Protein AF-A0A495LPK8-F1 (afdb_monomer)

pLDDT: mean 74.87, std 13.53, range [41.53, 97.12]

Structure (mmCIF, N/CA/C/O backbone):
data_AF-A0A495LPK8-F1
#
_entry.id   AF-A0A495LPK8-F1
#
loop_
_atom_site.group_PDB
_atom_site.id
_atom_site.type_symbol
_atom_site.label_atom_id
_atom_site.label_alt_id
_atom_site.label_comp_id
_atom_site.label_asym_id
_atom_site.label_entity_id
_atom_site.label_seq_id
_atom_site.pdbx_PDB_ins_code
_atom_site.Cartn_x
_atom_site.Cartn_y
_atom_site.Cartn_z
_atom_site.occupancy
_atom_site.B_iso_or_equiv
_atom_site.auth_seq_id
_atom_site.auth_comp_id
_atom_site.auth_asym_id
_atom_site.auth_atom_id
_atom_site.pdbx_PDB_model_num
ATOM 1 N N . MET A 1 1 ? -33.749 -5.625 -3.857 1.00 41.53 1 MET A N 1
ATOM 2 C CA . MET A 1 1 ? -32.352 -5.671 -3.377 1.00 41.53 1 MET A CA 1
ATOM 3 C C . MET A 1 1 ? -32.006 -4.279 -2.868 1.00 41.53 1 MET A C 1
ATOM 5 O O . MET A 1 1 ? -32.065 -3.348 -3.659 1.00 41.53 1 MET A O 1
ATOM 9 N N . LYS A 1 2 ? -31.785 -4.096 -1.559 1.00 51.50 2 LYS A N 1
ATOM 10 C CA . LYS A 1 2 ? -31.342 -2.802 -1.012 1.00 51.50 2 LYS A CA 1
ATOM 11 C C . LYS A 1 2 ? -29.838 -2.699 -1.234 1.00 51.50 2 LYS A C 1
ATOM 13 O O . LYS A 1 2 ? -29.091 -3.514 -0.704 1.00 51.50 2 LYS A O 1
ATOM 18 N N . ILE A 1 3 ? -29.419 -1.762 -2.074 1.00 64.75 3 ILE A N 1
ATOM 19 C CA . ILE A 1 3 ? -28.005 -1.461 -2.285 1.00 64.75 3 ILE A CA 1
ATOM 20 C C . ILE A 1 3 ? -27.663 -0.375 -1.272 1.00 64.75 3 ILE A C 1
ATOM 22 O O . ILE A 1 3 ? -27.947 0.801 -1.487 1.00 64.75 3 ILE A O 1
ATOM 26 N N . GLU A 1 4 ? -27.124 -0.786 -0.130 1.00 67.94 4 GLU A N 1
ATOM 27 C CA . GLU A 1 4 ? -26.600 0.150 0.859 1.00 67.94 4 GLU A CA 1
ATOM 28 C C . GLU A 1 4 ? -25.308 0.750 0.288 1.00 67.94 4 GLU A C 1
ATOM 30 O O . GLU A 1 4 ? -24.326 0.045 0.039 1.00 67.94 4 GLU A O 1
ATOM 35 N N . SER A 1 5 ? -25.329 2.053 0.003 1.00 64.19 5 SER A N 1
ATOM 36 C CA . SER A 1 5 ? -24.228 2.755 -0.660 1.0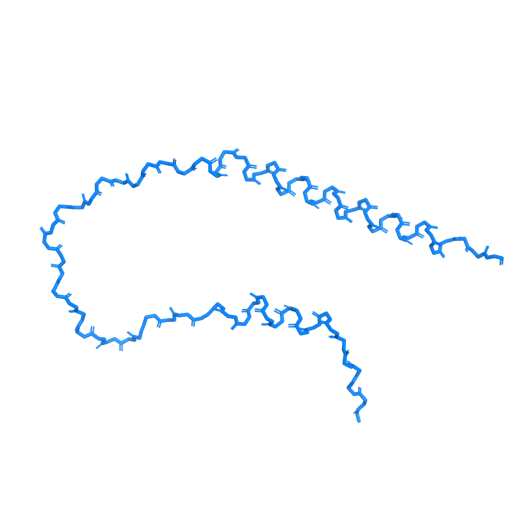0 64.19 5 SER A CA 1
ATOM 37 C C . SER A 1 5 ? -23.077 2.982 0.326 1.00 64.19 5 SER A C 1
ATOM 39 O O . SER A 1 5 ? -22.954 4.035 0.955 1.00 64.19 5 SER A O 1
ATOM 41 N N . ASN A 1 6 ? -22.245 1.957 0.519 1.00 78.94 6 ASN A N 1
ATOM 42 C CA . ASN A 1 6 ? -21.078 2.039 1.386 1.00 78.94 6 ASN A CA 1
ATOM 43 C C . ASN A 1 6 ? -19.909 2.687 0.629 1.00 78.94 6 ASN A C 1
ATOM 45 O O . ASN A 1 6 ? -19.306 2.091 -0.266 1.00 78.94 6 ASN A O 1
ATOM 49 N N . LYS A 1 7 ? -19.569 3.915 1.039 1.00 78.44 7 LYS A N 1
ATOM 50 C CA . LYS A 1 7 ? -18.473 4.735 0.492 1.00 78.44 7 LYS A CA 1
ATOM 51 C C . LYS A 1 7 ? -17.126 4.001 0.469 1.00 78.44 7 LYS A C 1
ATOM 53 O O . LYS A 1 7 ? -16.283 4.309 -0.368 1.00 78.44 7 LYS A O 1
ATOM 58 N N . PHE A 1 8 ? -16.940 3.009 1.340 1.00 80.94 8 PHE A N 1
ATOM 59 C CA . PHE A 1 8 ? -15.745 2.170 1.368 1.00 80.94 8 PHE A CA 1
ATOM 60 C C . PHE A 1 8 ? -15.552 1.359 0.078 1.00 80.94 8 PHE A C 1
ATOM 62 O O . PHE A 1 8 ? -14.438 1.279 -0.432 1.00 80.94 8 PHE A O 1
ATOM 69 N N . TYR A 1 9 ? -16.626 0.820 -0.508 1.00 83.00 9 TYR A N 1
ATOM 70 C CA . TYR A 1 9 ? -16.523 0.076 -1.768 1.00 83.00 9 TYR A CA 1
ATOM 71 C C . TYR A 1 9 ? -16.169 0.990 -2.945 1.00 83.00 9 TYR A C 1
ATOM 73 O O . TYR A 1 9 ? -15.376 0.603 -3.799 1.00 83.00 9 TYR A O 1
ATOM 81 N N . PHE A 1 10 ? -16.676 2.227 -2.954 1.00 81.75 10 PHE A N 1
ATOM 82 C CA . PHE A 1 10 ? -16.293 3.225 -3.958 1.00 81.75 10 PHE A CA 1
ATOM 83 C C . PHE A 1 10 ? -14.810 3.596 -3.871 1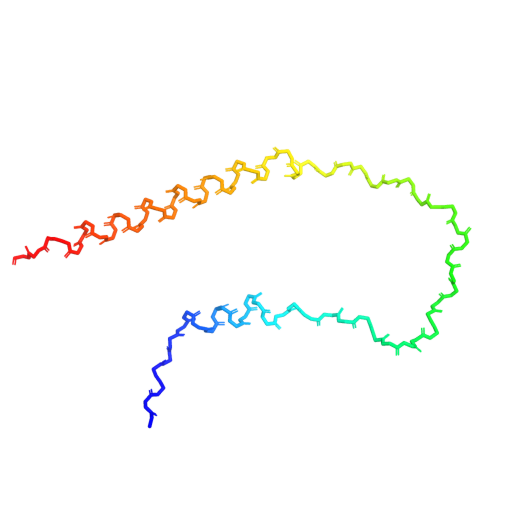.00 81.75 10 PHE A C 1
ATOM 85 O O . PHE A 1 10 ? -14.161 3.737 -4.904 1.00 81.75 10 PHE A O 1
ATOM 92 N N . LEU A 1 11 ? -14.259 3.702 -2.658 1.00 82.12 11 LEU A N 1
ATOM 93 C CA . LEU A 1 11 ? -12.834 3.957 -2.449 1.00 82.12 11 LEU A CA 1
ATOM 94 C C . LEU A 1 11 ? -11.968 2.820 -3.014 1.00 82.12 11 LEU A C 1
ATOM 96 O O . LEU A 1 11 ? -10.995 3.092 -3.710 1.00 82.12 11 LEU A O 1
ATOM 100 N N . ILE A 1 12 ? -12.344 1.559 -2.773 1.00 81.94 12 ILE A N 1
ATOM 101 C CA . ILE A 1 12 ? -11.631 0.389 -3.314 1.00 81.94 12 ILE A CA 1
ATOM 102 C C . ILE A 1 12 ? -11.659 0.398 -4.847 1.00 81.94 12 ILE A C 1
ATOM 104 O O . ILE A 1 12 ? -10.618 0.249 -5.481 1.00 81.94 12 ILE A O 1
ATOM 108 N N . ILE A 1 13 ? -12.830 0.621 -5.450 1.00 79.75 13 ILE A N 1
ATOM 109 C CA . ILE A 1 13 ? -12.967 0.682 -6.912 1.00 79.75 13 ILE A CA 1
ATOM 110 C C . ILE A 1 13 ? -12.140 1.838 -7.491 1.00 79.75 13 ILE A C 1
ATOM 112 O O . ILE A 1 13 ? -11.513 1.669 -8.528 1.00 79.75 13 ILE A O 1
ATOM 116 N N . PHE A 1 14 ? -12.085 2.992 -6.825 1.00 79.25 14 PHE A N 1
ATOM 117 C CA . PHE A 1 14 ? -11.271 4.123 -7.271 1.00 79.25 14 PHE A CA 1
ATOM 118 C C . PHE A 1 14 ? -9.762 3.841 -7.186 1.00 79.25 14 PHE A C 1
ATOM 120 O O . PHE A 1 14 ? -9.037 4.117 -8.137 1.00 79.25 14 PHE A O 1
ATOM 127 N N . LEU A 1 15 ? -9.283 3.265 -6.078 1.00 76.69 15 LEU A N 1
ATOM 128 C CA . LEU A 1 15 ? -7.859 2.963 -5.879 1.00 76.69 15 LEU A CA 1
ATOM 129 C C . LEU A 1 15 ? -7.337 1.891 -6.840 1.00 76.69 15 LEU A C 1
ATOM 131 O O . LEU A 1 15 ? -6.224 2.014 -7.344 1.00 76.69 15 LEU A O 1
ATOM 135 N N . PHE A 1 16 ? -8.126 0.844 -7.085 1.00 72.06 16 PHE A N 1
ATOM 136 C CA . PHE A 1 16 ? -7.686 -0.309 -7.873 1.00 72.06 16 PHE A CA 1
ATOM 137 C C . PHE A 1 16 ? -8.207 -0.307 -9.315 1.00 72.06 16 PHE A C 1
ATOM 139 O O . PHE A 1 16 ? -7.660 -1.011 -10.156 1.00 72.06 16 PHE A O 1
ATOM 146 N N . GLY A 1 17 ? -9.234 0.485 -9.627 1.00 67.06 17 GLY A N 1
ATOM 147 C CA . GLY A 1 17 ? -9.848 0.535 -10.957 1.00 67.06 17 GLY A CA 1
ATOM 148 C C . GLY A 1 17 ? -9.105 1.400 -11.976 1.00 67.06 17 GLY A C 1
ATOM 149 O O . GLY A 1 17 ? -9.384 1.287 -13.162 1.00 67.06 17 GLY A O 1
ATOM 150 N N . ILE A 1 18 ? -8.161 2.247 -11.547 1.00 64.62 18 ILE A N 1
ATOM 151 C CA . ILE A 1 18 ? -7.397 3.138 -12.449 1.00 64.62 18 ILE A CA 1
ATOM 152 C C . ILE A 1 18 ? -6.069 2.491 -12.903 1.00 64.62 18 ILE A C 1
ATOM 154 O O . ILE A 1 18 ? -5.277 3.090 -13.624 1.00 64.62 18 ILE A O 1
ATOM 158 N N . MET A 1 19 ? -5.804 1.240 -12.527 1.00 60.78 19 MET A N 1
ATOM 159 C CA . MET A 1 19 ? -4.589 0.528 -12.929 1.00 60.78 19 MET A CA 1
ATOM 160 C C . MET A 1 19 ? -4.822 -0.261 -14.217 1.00 60.78 19 MET A C 1
ATOM 162 O O . MET A 1 19 ? -4.710 -1.482 -14.217 1.00 60.78 19 MET A O 1
ATOM 166 N N . ASP A 1 20 ? -5.146 0.425 -15.314 1.00 58.91 20 ASP A N 1
ATOM 167 C CA . ASP A 1 20 ? -5.030 -0.215 -16.618 1.00 58.91 20 ASP A CA 1
ATOM 168 C C . ASP A 1 20 ? -4.625 0.749 -17.743 1.00 58.91 20 ASP A C 1
ATOM 170 O O . ASP A 1 20 ? -5.430 1.494 -18.301 1.00 58.91 20 ASP A O 1
ATOM 174 N N . VAL A 1 21 ? -3.329 0.734 -18.059 1.00 60.12 21 VAL A N 1
ATOM 175 C CA . VAL A 1 21 ? -2.759 1.301 -19.286 1.00 60.12 21 VAL A CA 1
ATOM 176 C C . VAL A 1 21 ? -2.021 0.161 -19.981 1.00 60.12 21 VAL A C 1
ATOM 178 O O . VAL A 1 21 ? -0.791 0.093 -19.974 1.00 60.12 21 VAL A O 1
ATOM 181 N N . PHE A 1 22 ? -2.761 -0.794 -20.545 1.00 61.91 22 PHE A N 1
ATOM 182 C CA . PHE A 1 22 ? -2.165 -1.758 -21.465 1.00 61.91 22 PHE A CA 1
ATOM 183 C C . PHE A 1 22 ? -1.605 -1.023 -22.690 1.00 61.91 22 PHE A C 1
ATOM 185 O O . PHE A 1 22 ? -2.317 -0.301 -23.392 1.00 61.91 22 PHE A O 1
ATOM 192 N N . ALA A 1 23 ? -0.321 -1.237 -22.988 1.00 63.28 23 ALA A N 1
ATOM 193 C CA . ALA A 1 23 ? 0.217 -0.931 -24.306 1.00 63.28 23 ALA A CA 1
ATOM 194 C C . ALA A 1 23 ? -0.500 -1.830 -25.327 1.00 63.28 23 ALA A C 1
ATOM 196 O O . ALA A 1 23 ? -0.414 -3.056 -25.246 1.00 63.28 23 ALA A O 1
ATOM 197 N N . GLY A 1 24 ? -1.251 -1.222 -26.249 1.00 60.19 24 GLY A N 1
ATOM 198 C CA . GLY A 1 24 ? -2.041 -1.952 -27.238 1.00 60.19 24 GLY A CA 1
ATOM 199 C C . GLY A 1 24 ? -1.178 -2.917 -28.067 1.00 60.19 24 GLY A C 1
ATOM 200 O O . GLY A 1 24 ? -0.057 -2.562 -28.449 1.00 60.19 24 GLY A O 1
ATOM 201 N N . PRO A 1 25 ? -1.668 -4.132 -28.371 1.00 61.03 25 PRO A N 1
ATOM 202 C CA . PRO A 1 25 ? -0.922 -5.069 -29.193 1.00 61.03 25 PRO A CA 1
ATOM 203 C C . PRO A 1 25 ? -0.851 -4.537 -30.631 1.00 61.03 25 PRO A C 1
ATOM 205 O O . PRO A 1 25 ? -1.873 -4.360 -31.287 1.00 61.03 25 PRO A O 1
ATOM 208 N N . GLY A 1 26 ? 0.364 -4.297 -31.131 1.00 60.16 26 GLY A N 1
ATOM 209 C CA . GLY A 1 26 ? 0.605 -4.140 -32.572 1.00 60.16 26 GLY A CA 1
ATOM 210 C C . GLY A 1 26 ? 0.707 -2.718 -33.133 1.00 60.16 26 GLY A C 1
ATOM 211 O O . GLY A 1 26 ? 0.546 -2.543 -34.337 1.00 60.16 26 GLY A O 1
ATOM 212 N N . GLY A 1 27 ? 1.020 -1.701 -32.329 1.00 55.59 27 GLY A N 1
ATOM 213 C CA . GLY A 1 27 ? 1.435 -0.409 -32.883 1.00 55.59 27 GLY A CA 1
ATOM 214 C C . GLY A 1 27 ? 2.848 -0.496 -33.463 1.00 55.59 27 GLY A C 1
ATOM 215 O O . GLY A 1 27 ? 3.775 -0.875 -32.748 1.00 55.59 27 GLY A O 1
ATOM 216 N N . SER A 1 28 ? 3.040 -0.120 -34.730 1.00 61.81 28 SER A N 1
ATOM 217 C CA . SER A 1 28 ? 4.352 0.242 -35.277 1.00 61.81 28 SER A CA 1
ATOM 218 C C . SER A 1 28 ? 4.874 1.453 -34.498 1.00 61.81 28 SER A C 1
ATOM 220 O O . SER A 1 28 ? 4.641 2.602 -34.875 1.00 61.81 28 SER A O 1
ATOM 222 N N . GLY A 1 29 ? 5.470 1.188 -33.336 1.00 62.19 29 GLY A N 1
ATOM 223 C CA . GLY A 1 29 ? 6.006 2.209 -32.451 1.00 62.19 29 GLY A CA 1
ATOM 224 C C . GLY A 1 29 ? 7.073 3.047 -33.160 1.00 62.19 29 GLY A C 1
ATOM 225 O O . GLY A 1 29 ? 7.614 2.620 -34.186 1.00 62.19 29 GLY A O 1
ATOM 226 N N . PRO A 1 30 ? 7.384 4.245 -32.636 1.00 64.31 30 PRO A N 1
ATOM 227 C CA . PRO A 1 30 ? 8.467 5.066 -33.164 1.00 64.31 30 PRO A CA 1
ATOM 228 C C . PRO A 1 30 ? 9.759 4.237 -33.273 1.00 64.31 30 PRO A C 1
ATOM 230 O O . PRO A 1 30 ? 9.951 3.314 -32.473 1.00 64.31 30 PRO A O 1
ATOM 233 N N . PRO A 1 31 ? 10.624 4.523 -34.267 1.00 64.75 31 PRO A N 1
ATOM 234 C CA . PRO A 1 31 ? 11.809 3.720 -34.545 1.00 64.75 31 PRO A CA 1
ATOM 235 C C . PRO A 1 31 ? 12.591 3.449 -33.260 1.00 64.75 31 PRO A C 1
ATOM 237 O O . PRO A 1 31 ? 12.779 4.354 -32.443 1.00 64.75 31 PRO A O 1
ATOM 240 N N . ALA A 1 32 ? 13.009 2.192 -33.081 1.00 64.25 32 ALA A N 1
ATOM 241 C CA . ALA A 1 32 ? 13.742 1.758 -31.900 1.00 64.25 32 ALA A CA 1
ATOM 242 C C . ALA A 1 32 ? 14.912 2.726 -31.650 1.00 64.25 32 ALA A C 1
ATOM 244 O O . ALA A 1 32 ? 15.728 2.916 -32.559 1.00 64.25 32 ALA A O 1
ATOM 245 N N . PRO A 1 33 ? 15.008 3.363 -30.467 1.00 62.41 33 PRO A N 1
ATOM 246 C CA . PRO A 1 33 ? 16.099 4.278 -30.185 1.00 62.41 33 PRO A CA 1
ATOM 247 C C . PRO A 1 33 ? 17.424 3.521 -30.315 1.00 62.41 33 PRO A C 1
ATOM 249 O O . PRO A 1 33 ? 17.745 2.668 -29.494 1.00 62.41 33 PRO A O 1
ATOM 252 N N . THR A 1 34 ? 18.225 3.844 -31.329 1.00 63.53 34 THR A N 1
ATOM 253 C CA . THR A 1 34 ? 19.611 3.364 -31.479 1.00 63.53 34 THR A CA 1
ATOM 254 C C . THR A 1 34 ? 20.575 4.050 -30.503 1.00 63.53 34 THR A C 1
ATOM 256 O O . THR A 1 34 ? 21.794 3.924 -30.613 1.00 63.53 34 THR A O 1
ATOM 259 N N . ALA A 1 35 ? 20.052 4.766 -29.508 1.00 61.03 35 ALA A N 1
ATOM 260 C CA . ALA A 1 35 ? 20.846 5.363 -28.456 1.00 61.03 35 ALA A CA 1
ATOM 261 C C . ALA A 1 35 ? 21.271 4.277 -27.463 1.00 61.03 35 ALA A C 1
ATOM 263 O O . ALA A 1 35 ? 20.434 3.570 -26.903 1.00 61.03 35 ALA A O 1
ATOM 264 N N . LYS A 1 36 ? 22.591 4.163 -27.257 1.00 65.19 36 LYS A N 1
ATOM 265 C CA . LYS A 1 36 ? 23.229 3.445 -26.144 1.00 65.19 36 LYS A CA 1
ATOM 266 C C . LYS A 1 36 ? 22.305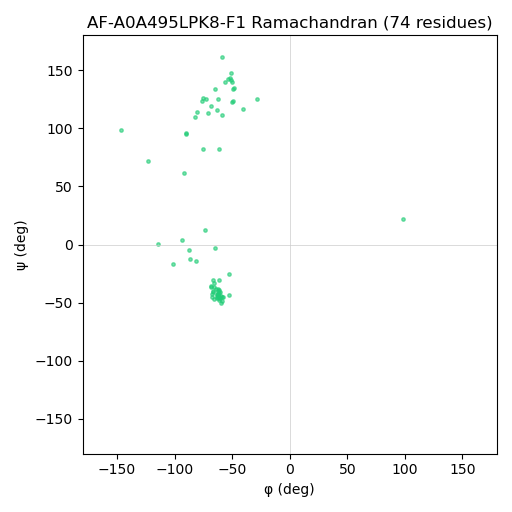 3.447 -24.927 1.00 65.19 36 LYS A C 1
ATOM 268 O O . LYS A 1 36 ? 21.889 4.526 -24.506 1.00 65.19 36 LYS A O 1
ATOM 273 N N . LYS A 1 37 ? 22.000 2.256 -24.390 1.00 66.38 37 LYS A N 1
ATOM 274 C CA . LYS A 1 37 ? 21.201 2.084 -23.170 1.00 66.38 37 LYS A CA 1
ATOM 275 C C . LYS A 1 37 ? 21.628 3.169 -22.170 1.00 66.38 37 LYS A C 1
ATOM 277 O O . LYS A 1 37 ? 22.814 3.185 -21.822 1.00 66.38 37 LYS A O 1
ATOM 282 N N . PRO A 1 38 ? 20.730 4.093 -21.776 1.00 69.50 38 PRO A N 1
ATOM 283 C CA . PRO A 1 38 ? 21.060 5.087 -20.773 1.00 69.50 38 PRO A CA 1
ATOM 284 C C . PRO A 1 38 ? 21.635 4.364 -19.554 1.00 69.50 38 PRO A C 1
ATOM 286 O O . PRO A 1 38 ? 21.189 3.244 -19.259 1.00 69.50 38 PRO A O 1
ATOM 289 N N . PRO A 1 39 ? 22.635 4.940 -18.869 1.00 75.31 39 PRO A N 1
ATOM 290 C CA . PRO A 1 39 ? 23.091 4.365 -17.615 1.00 75.31 39 PRO A CA 1
ATOM 291 C C . PRO A 1 39 ? 21.869 4.146 -16.710 1.00 75.31 39 PRO A C 1
ATOM 293 O O . PRO A 1 39 ? 20.928 4.948 -16.765 1.00 75.31 39 PRO A O 1
ATOM 296 N N . PRO A 1 40 ? 21.828 3.037 -15.948 1.00 75.88 40 PRO A N 1
ATOM 297 C CA . PRO A 1 40 ? 20.709 2.762 -15.062 1.00 75.88 40 PRO A CA 1
ATOM 298 C C . PRO A 1 40 ? 20.427 3.997 -14.196 1.00 75.88 40 PRO A C 1
ATOM 300 O O . PRO A 1 40 ? 21.380 4.672 -13.786 1.00 75.88 40 PRO A O 1
ATOM 303 N N . PRO A 1 41 ? 19.143 4.329 -13.965 1.00 75.50 41 PRO A N 1
ATOM 304 C CA . PRO A 1 41 ? 18.794 5.460 -13.126 1.00 75.50 41 PRO A CA 1
ATOM 305 C C . PRO A 1 41 ? 19.501 5.317 -11.770 1.00 75.50 41 PRO A C 1
ATOM 307 O O . PRO A 1 41 ? 19.640 4.190 -11.280 1.00 75.50 41 PRO A O 1
ATOM 310 N N . PRO A 1 42 ? 19.974 6.428 -11.177 1.00 75.56 42 PRO A N 1
ATOM 311 C CA . PRO A 1 42 ? 20.511 6.408 -9.825 1.00 75.56 42 PRO A CA 1
ATOM 312 C C . PRO A 1 42 ? 19.524 5.689 -8.907 1.00 75.56 42 PRO A C 1
ATOM 314 O O . PRO A 1 42 ? 18.320 5.940 -9.001 1.00 75.56 42 PRO A O 1
ATOM 317 N N . GLY A 1 43 ? 20.026 4.775 -8.072 1.00 69.44 43 GLY A N 1
ATOM 318 C CA . GLY A 1 43 ? 19.195 4.035 -7.125 1.00 69.44 43 GLY A CA 1
ATOM 319 C C . GLY A 1 43 ? 18.307 5.006 -6.353 1.00 69.44 43 GLY A C 1
ATOM 320 O O . GLY A 1 43 ? 18.794 5.988 -5.790 1.00 69.44 43 GLY A O 1
ATOM 321 N N . LEU A 1 44 ? 16.996 4.781 -6.408 1.00 67.62 44 LEU A N 1
ATOM 322 C CA . LEU A 1 44 ? 16.035 5.636 -5.733 1.00 67.62 44 LEU A CA 1
ATOM 323 C C . LEU A 1 44 ?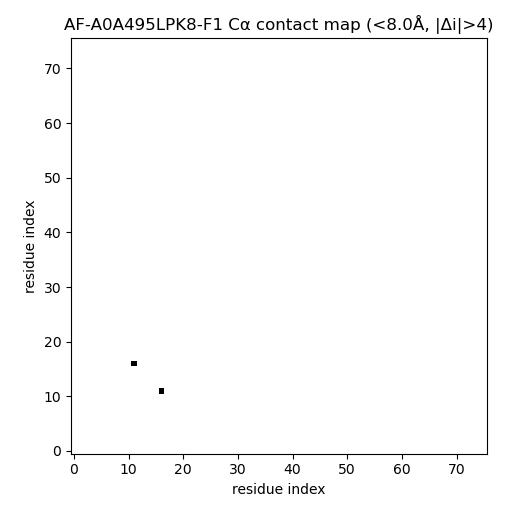 16.101 5.311 -4.239 1.00 67.62 44 LEU A C 1
ATOM 325 O O . LEU A 1 44 ? 15.917 4.165 -3.842 1.00 67.62 44 LEU A O 1
ATOM 329 N N . SER A 1 45 ? 16.317 6.318 -3.398 1.00 66.94 45 SER A N 1
ATOM 330 C CA . SER A 1 45 ? 16.462 6.155 -1.942 1.00 66.94 45 SER A CA 1
ATOM 331 C C . SER A 1 45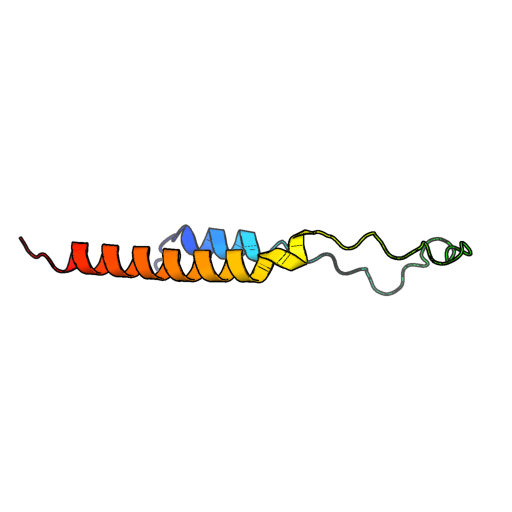 ? 15.196 5.656 -1.225 1.00 66.94 45 SER A C 1
ATOM 333 O O . SER A 1 45 ? 15.216 5.421 -0.020 1.00 66.94 45 SER A O 1
ATOM 335 N N . ILE A 1 46 ? 14.086 5.473 -1.947 1.00 64.88 46 ILE A N 1
ATOM 336 C CA . ILE A 1 46 ? 12.834 4.913 -1.416 1.00 64.88 46 ILE A CA 1
ATOM 337 C C . ILE A 1 46 ? 12.995 3.447 -0.995 1.00 64.88 46 ILE A C 1
ATOM 339 O O . ILE A 1 46 ? 12.362 3.026 -0.023 1.00 64.88 46 ILE A O 1
ATOM 343 N N . ASP A 1 47 ? 13.846 2.682 -1.681 1.00 66.81 47 ASP A N 1
ATOM 344 C CA . ASP A 1 47 ? 13.955 1.242 -1.439 1.00 66.81 47 ASP A CA 1
ATOM 345 C C . ASP A 1 47 ? 14.527 0.935 -0.044 1.00 66.81 47 ASP A C 1
ATOM 347 O O . ASP A 1 47 ? 14.099 -0.032 0.587 1.00 66.81 47 ASP A O 1
ATOM 351 N N . GLU A 1 48 ? 15.393 1.805 0.490 1.00 78.88 48 GLU A N 1
ATOM 352 C CA . GLU A 1 48 ? 16.096 1.612 1.769 1.00 78.88 48 GLU A CA 1
ATOM 353 C C . GLU A 1 48 ? 15.154 1.600 2.985 1.00 78.88 48 GLU A C 1
ATOM 355 O O . GLU A 1 48 ? 15.335 0.811 3.915 1.00 78.88 48 GLU A O 1
ATOM 360 N N . ASN A 1 49 ? 14.104 2.428 2.969 1.00 82.12 49 ASN A N 1
ATOM 361 C CA . ASN A 1 49 ? 13.226 2.635 4.129 1.00 82.12 49 ASN A CA 1
ATOM 362 C C . ASN A 1 49 ? 11.793 2.130 3.910 1.00 82.12 49 ASN A C 1
ATOM 364 O O . ASN A 1 49 ? 10.957 2.223 4.812 1.00 82.12 49 ASN A O 1
ATOM 368 N N . SER A 1 50 ? 11.503 1.565 2.739 1.00 85.19 50 SER A N 1
ATOM 369 C CA . SER A 1 50 ? 10.194 1.008 2.381 1.00 85.19 50 SER A CA 1
ATOM 370 C C . SER A 1 50 ? 9.676 -0.005 3.417 1.00 85.19 50 SER A C 1
ATOM 372 O O . SER A 1 50 ? 8.527 0.076 3.856 1.00 85.19 50 SER A O 1
ATOM 374 N N . VAL A 1 51 ? 10.549 -0.893 3.900 1.00 86.75 51 VAL A N 1
ATOM 375 C CA . VAL A 1 51 ? 10.232 -1.901 4.927 1.00 86.75 51 VAL A CA 1
ATOM 376 C C . VAL A 1 51 ? 9.796 -1.252 6.244 1.00 86.75 51 VAL A C 1
ATOM 378 O O . VAL A 1 51 ? 8.851 -1.714 6.884 1.00 86.75 51 VAL A O 1
ATOM 381 N N . ILE A 1 52 ? 10.436 -0.145 6.631 1.00 90.81 52 ILE A N 1
ATOM 382 C CA . ILE A 1 52 ? 10.114 0.589 7.862 1.00 90.81 52 ILE A CA 1
ATOM 383 C C . ILE A 1 52 ? 8.723 1.224 7.749 1.00 90.81 52 ILE A C 1
ATOM 385 O O . ILE A 1 52 ? 7.926 1.131 8.681 1.00 90.81 52 ILE A O 1
ATOM 389 N N . ILE A 1 53 ? 8.395 1.817 6.599 1.00 90.81 53 ILE A N 1
ATOM 390 C CA . ILE A 1 53 ? 7.080 2.430 6.351 1.00 90.81 53 ILE A CA 1
ATOM 391 C C . ILE A 1 53 ? 5.967 1.377 6.421 1.00 90.81 53 ILE A C 1
ATOM 393 O O . ILE A 1 53 ? 4.923 1.619 7.035 1.00 90.81 53 ILE A O 1
ATOM 397 N N . VAL A 1 54 ? 6.193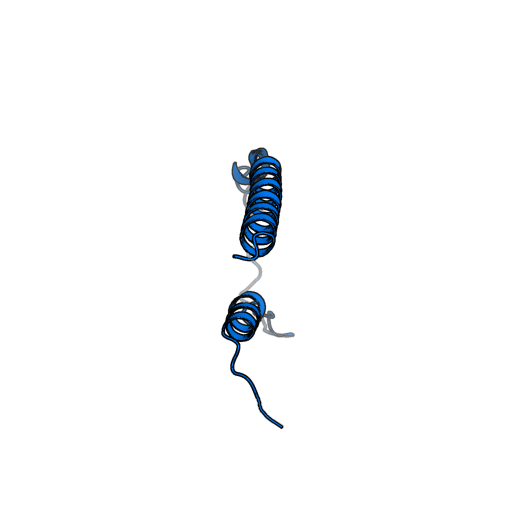 0.194 5.842 1.00 92.50 54 VAL A N 1
ATOM 398 C CA . VAL A 1 54 ? 5.245 -0.929 5.907 1.00 92.50 54 VAL A CA 1
ATOM 399 C C . VAL A 1 54 ? 5.063 -1.405 7.349 1.00 92.50 54 VAL A C 1
ATOM 401 O O . VAL A 1 54 ? 3.928 -1.576 7.797 1.00 92.50 54 VAL A O 1
ATOM 404 N N . ALA A 1 55 ? 6.154 -1.554 8.105 1.00 95.38 55 ALA A N 1
ATOM 405 C CA . ALA A 1 55 ? 6.099 -1.963 9.506 1.00 95.38 55 ALA A CA 1
ATOM 406 C C . ALA A 1 55 ? 5.319 -0.960 10.375 1.00 95.38 55 ALA A C 1
ATOM 408 O O . ALA A 1 55 ? 4.435 -1.361 11.134 1.00 95.38 55 ALA A O 1
ATOM 409 N N . ILE A 1 56 ? 5.585 0.343 10.228 1.00 96.25 56 ILE A N 1
ATOM 410 C CA . ILE A 1 56 ? 4.863 1.402 10.951 1.00 96.25 56 ILE A CA 1
ATOM 411 C C . ILE A 1 56 ? 3.377 1.370 10.592 1.00 96.25 56 ILE A C 1
ATOM 413 O O . ILE A 1 56 ? 2.532 1.420 11.483 1.00 96.25 56 ILE A O 1
ATOM 417 N N . SER A 1 57 ? 3.056 1.235 9.304 1.00 95.00 57 SER A N 1
ATOM 418 C CA . SER A 1 57 ? 1.674 1.189 8.819 1.00 95.00 57 SER A CA 1
ATOM 419 C C . SER A 1 57 ? 0.899 0.005 9.406 1.00 95.00 57 SER A C 1
ATOM 421 O O . SER A 1 57 ? -0.247 0.167 9.828 1.00 95.00 57 SER A O 1
ATOM 423 N N . LEU A 1 58 ? 1.532 -1.171 9.504 1.00 96.75 58 LEU A N 1
ATOM 424 C CA . LEU A 1 58 ? 0.930 -2.358 10.114 1.00 96.75 58 LEU A CA 1
ATOM 425 C C . LEU A 1 58 ? 0.679 -2.159 11.615 1.00 96.75 58 LEU A C 1
ATOM 427 O O . LEU A 1 58 ? -0.424 -2.426 12.095 1.00 96.75 58 LEU A O 1
ATOM 431 N N . LEU A 1 59 ? 1.672 -1.646 12.348 1.00 97.12 59 LEU A N 1
ATOM 432 C CA . LEU A 1 59 ? 1.548 -1.366 13.782 1.00 97.12 59 LEU A CA 1
ATOM 433 C C . LEU A 1 59 ? 0.431 -0.355 14.064 1.00 97.12 59 LEU A C 1
ATOM 435 O O . LEU A 1 59 ? -0.389 -0.570 14.959 1.00 97.12 59 LEU A O 1
ATOM 439 N N . PHE A 1 60 ? 0.357 0.717 13.274 1.00 96.56 60 PHE A N 1
ATOM 440 C CA . PHE A 1 60 ? -0.674 1.741 13.425 1.00 96.56 60 PHE A CA 1
ATOM 441 C C . PHE A 1 60 ? -2.070 1.199 13.097 1.00 96.56 60 PHE A C 1
ATOM 443 O O . PHE A 1 60 ? -3.027 1.477 13.821 1.00 96.56 60 PHE A O 1
ATOM 450 N N . GLY A 1 61 ? -2.188 0.371 12.053 1.00 95.75 61 GLY A N 1
ATOM 451 C CA . GLY A 1 61 ? -3.434 -0.313 11.710 1.00 95.75 61 GLY A CA 1
ATOM 452 C C . GLY A 1 61 ? -3.944 -1.196 12.852 1.00 95.75 61 GLY A C 1
ATOM 453 O O . GLY A 1 61 ? -5.102 -1.076 13.256 1.00 95.75 61 GLY A O 1
ATOM 454 N N . ILE A 1 62 ? -3.068 -2.022 13.436 1.00 96.19 62 ILE A N 1
ATOM 455 C CA . ILE A 1 62 ? -3.400 -2.871 14.592 1.00 96.19 62 ILE A CA 1
ATOM 456 C C . ILE A 1 62 ? -3.822 -2.016 15.793 1.00 96.19 62 ILE A C 1
ATOM 458 O O . ILE A 1 62 ? -4.845 -2.299 16.418 1.00 96.19 62 ILE A O 1
ATOM 462 N N . TYR A 1 63 ? -3.079 -0.948 16.099 1.00 95.25 63 TYR A N 1
ATOM 463 C CA . TYR A 1 63 ? -3.391 -0.039 17.204 1.00 95.25 63 TYR A CA 1
ATOM 464 C C . TYR A 1 63 ? -4.781 0.601 17.065 1.00 95.25 63 TYR A C 1
ATOM 466 O O . TYR A 1 63 ? -5.554 0.632 18.029 1.00 95.25 63 TYR A O 1
ATOM 474 N N . ILE A 1 64 ? -5.128 1.077 15.866 1.00 94.94 64 ILE A N 1
ATOM 475 C CA . ILE A 1 64 ? -6.440 1.670 15.585 1.00 94.94 64 ILE A CA 1
ATOM 476 C C . ILE A 1 64 ? -7.548 0.630 15.775 1.00 94.94 64 ILE A C 1
ATOM 478 O O . ILE A 1 64 ? -8.553 0.922 16.427 1.00 94.94 64 ILE A O 1
ATOM 482 N N . ILE A 1 65 ? -7.379 -0.583 15.239 1.00 94.50 65 ILE A N 1
ATOM 483 C CA . ILE A 1 65 ? -8.362 -1.667 15.387 1.00 94.50 65 ILE A CA 1
ATOM 484 C C . ILE A 1 65 ? -8.566 -1.992 16.869 1.00 94.50 65 ILE A C 1
ATOM 486 O O . ILE A 1 65 ? -9.697 -1.982 17.354 1.00 94.50 65 ILE A O 1
ATOM 490 N N . TYR A 1 66 ? -7.478 -2.206 17.609 1.00 92.50 66 TYR A N 1
ATOM 491 C CA . TYR A 1 66 ? -7.525 -2.512 19.036 1.00 92.50 66 TYR A CA 1
ATOM 492 C C . TYR A 1 66 ? -8.229 -1.413 19.841 1.00 92.50 66 TYR A C 1
ATOM 494 O O . TYR A 1 66 ? -9.119 -1.693 20.644 1.00 92.50 66 TYR A O 1
ATOM 502 N N . THR A 1 67 ? -7.897 -0.150 19.573 1.00 91.81 67 THR A N 1
ATOM 503 C CA . THR A 1 67 ? -8.510 1.004 20.242 1.00 91.81 67 THR A CA 1
ATOM 504 C C . THR A 1 67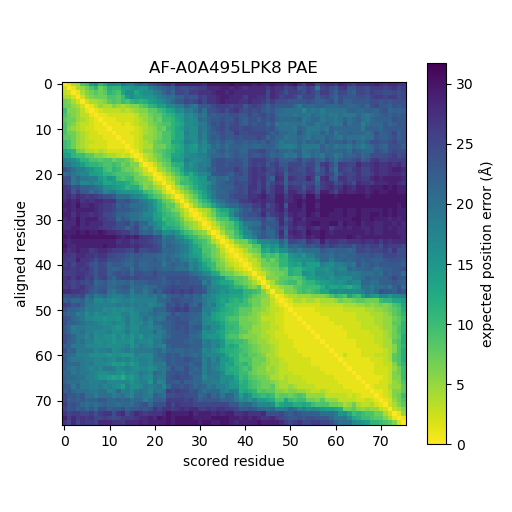 ? -10.016 1.081 19.983 1.00 91.81 67 THR A C 1
ATOM 506 O O . THR A 1 67 ? -10.787 1.349 20.903 1.00 91.81 67 THR A O 1
ATOM 509 N N . ASN A 1 68 ? -10.465 0.819 18.754 1.00 90.19 68 ASN A N 1
ATOM 510 C CA . ASN A 1 68 ? -11.895 0.797 18.430 1.00 90.19 68 ASN A CA 1
ATOM 511 C C . ASN A 1 68 ? -12.627 -0.380 19.092 1.00 90.19 68 ASN A C 1
ATOM 513 O O . ASN A 1 68 ? -13.754 -0.219 19.564 1.00 90.19 68 ASN A O 1
ATOM 517 N N . ILE A 1 69 ? -11.980 -1.543 19.193 1.00 88.75 69 ILE A N 1
ATOM 518 C CA . ILE A 1 69 ? -12.521 -2.695 19.925 1.00 88.75 69 ILE A CA 1
ATOM 519 C C . ILE A 1 69 ? -12.670 -2.369 21.417 1.00 88.75 69 ILE A C 1
ATOM 521 O O . ILE A 1 69 ? -13.688 -2.694 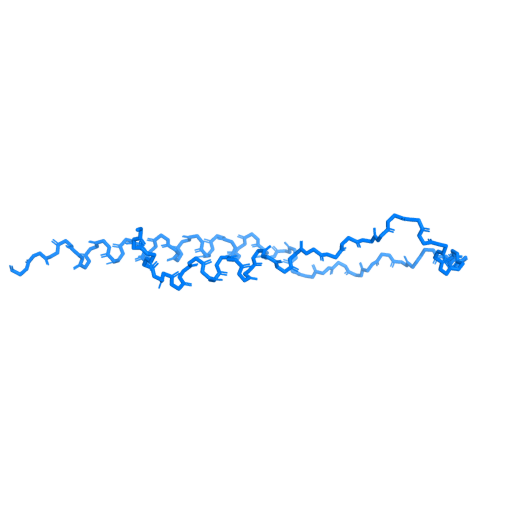22.015 1.00 88.75 69 ILE A O 1
ATOM 525 N N . LEU A 1 70 ? -11.694 -1.702 22.040 1.00 84.62 70 LEU A N 1
ATOM 526 C CA . LEU A 1 70 ? -11.814 -1.304 23.447 1.00 84.62 70 LEU A CA 1
ATOM 527 C C . LEU A 1 70 ? -12.961 -0.314 23.674 1.00 84.62 70 LEU A C 1
ATOM 529 O O . LEU A 1 70 ? -13.739 -0.495 24.604 1.00 84.62 70 LEU A O 1
ATOM 533 N N . LYS A 1 71 ? -13.112 0.683 22.794 1.00 79.12 71 LYS A N 1
ATOM 534 C CA . LYS A 1 71 ? -14.201 1.673 22.876 1.00 79.12 71 LYS A CA 1
ATOM 535 C C . LYS A 1 71 ? -15.594 1.051 22.762 1.00 79.12 71 LYS A C 1
ATOM 537 O O . LYS A 1 71 ? -16.541 1.569 23.337 1.00 79.12 71 LYS A O 1
ATOM 542 N N . THR A 1 72 ? -15.719 -0.051 22.026 1.00 75.50 72 THR A N 1
ATOM 543 C CA . THR A 1 72 ? -16.989 -0.775 21.842 1.00 75.50 72 THR A CA 1
ATOM 544 C C . THR A 1 72 ? -17.266 -1.806 22.939 1.00 75.50 72 THR A C 1
ATOM 546 O O . THR A 1 72 ? -18.393 -2.279 23.051 1.00 75.50 72 THR A O 1
ATOM 549 N N . LYS A 1 73 ? -16.271 -2.135 23.775 1.00 66.94 73 LYS A N 1
ATOM 550 C CA . LYS A 1 73 ? -16.389 -3.081 24.899 1.00 66.94 73 LYS A CA 1
ATOM 551 C C . LYS A 1 73 ? -16.863 -2.460 26.214 1.00 66.94 73 LYS A C 1
ATOM 553 O O . LYS A 1 73 ? -17.073 -3.209 27.161 1.00 66.94 73 LYS A O 1
ATOM 558 N N . THR A 1 74 ? -17.039 -1.144 26.292 1.00 60.50 74 THR A N 1
ATOM 559 C CA . THR A 1 74 ? -17.750 -0.484 27.399 1.00 60.50 74 THR A CA 1
ATOM 560 C C . THR A 1 74 ? -19.237 -0.372 27.059 1.00 60.50 74 THR A C 1
ATOM 562 O O . THR A 1 74 ? -19.617 0.580 26.374 1.00 60.50 74 THR A O 1
ATOM 565 N N . PRO A 1 75 ? -20.095 -1.315 27.493 1.00 58.81 75 PRO A N 1
ATOM 566 C CA . PRO A 1 75 ? -21.504 -1.006 27.668 1.00 58.81 75 PRO A CA 1
ATOM 567 C C . PRO A 1 75 ? -21.614 0.030 28.797 1.00 58.81 75 PRO A C 1
ATOM 569 O O . PRO A 1 75 ? -20.930 -0.090 29.816 1.00 58.81 75 PRO A O 1
ATOM 572 N N . ILE A 1 76 ? -22.415 1.069 28.565 1.00 58.97 76 ILE A N 1
ATOM 573 C CA . ILE A 1 76 ? -22.893 1.970 29.624 1.00 58.97 76 ILE A CA 1
ATOM 574 C C . ILE A 1 76 ? -23.810 1.163 30.544 1.00 58.97 76 ILE A C 1
ATOM 576 O O . ILE A 1 76 ? -24.609 0.371 29.992 1.00 58.97 76 ILE A O 1
#

Foldseek 3Di:
DDDDPDVVVVVVCVVPVVPDDDPDPDDPDDPDPPDDDPDPPDPDPCVVCVVVVVVVVVVVVVVVVVVVVV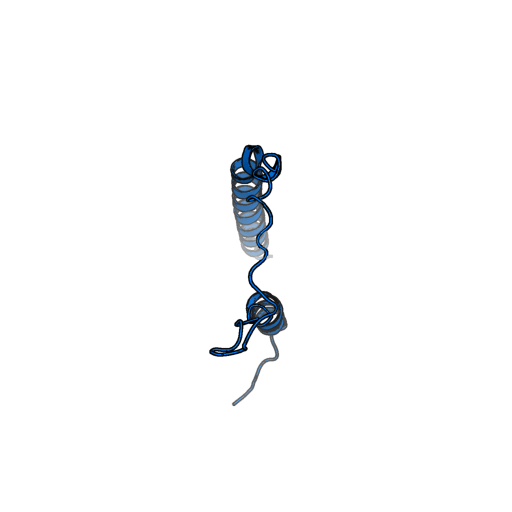VVPDDD

Solvent-accessible surface area (backbone atoms only — not comparable to full-atom values): 5169 Å² total; per-residue (Å²): 133,88,80,80,86,54,68,66,59,56,51,52,48,58,72,63,64,70,78,74,82,78,80,69,91,82,70,89,64,78,80,79,76,87,63,73,80,72,76,77,75,78,82,64,77,62,71,82,50,46,66,56,54,52,52,51,52,53,53,50,52,53,52,53,52,53,52,53,52,55,65,70,68,60,78,131

Mean predicted aligned error: 16.9 Å

Radius of gyration: 23.22 Å; Cα contacts (8 Å, |Δi|>4): 1; chains: 1; bounding box: 56×12×65 Å

Secondary structure (DSSP, 8-state):
------HHHHHHHHHHHT---PPPTT--PSPP--S--PPPPPPPTHHHHHHHHHHHHHHHHHHHHHHHHHHHS---

Sequence (76 aa):
MKIESNKFYFLIIFLFGIMDVFAGPGGSGPPAPTAKKPPPPPGLSIDENSVIIVAISLLFGIYIIYTNILKTKTPI